Protein AF-A0A499W4H6-F1 (afdb_monomer_lite)

Structure (mmCIF, N/CA/C/O backbone):
data_AF-A0A499W4H6-F1
#
_entry.id   AF-A0A499W4H6-F1
#
loop_
_atom_site.group_PDB
_atom_site.id
_atom_site.type_symbol
_atom_site.label_atom_id
_atom_site.label_alt_id
_atom_site.label_comp_id
_atom_site.label_asym_id
_atom_site.label_entity_id
_atom_site.label_seq_id
_atom_site.pdbx_PDB_ins_code
_atom_site.Cartn_x
_atom_site.Cartn_y
_atom_site.Cartn_z
_atom_site.occupancy
_atom_site.B_iso_or_equiv
_atom_site.auth_seq_id
_atom_site.auth_comp_id
_atom_site.auth_asym_id
_atom_site.auth_atom_id
_atom_site.pdbx_PDB_model_num
ATOM 1 N N . MET A 1 1 ? -4.434 -1.605 10.359 1.00 69.88 1 MET A N 1
ATOM 2 C CA . MET A 1 1 ? -4.720 -2.838 11.131 1.00 69.88 1 MET A CA 1
ATOM 3 C C . MET A 1 1 ? -4.749 -2.629 12.650 1.00 69.88 1 MET A C 1
ATOM 5 O O . MET A 1 1 ? -5.802 -2.824 13.233 1.00 69.88 1 MET A O 1
ATOM 9 N N . ALA A 1 2 ? -3.664 -2.219 13.331 1.00 88.06 2 ALA A N 1
ATOM 10 C CA . ALA A 1 2 ? -3.658 -2.140 14.809 1.00 88.06 2 ALA A CA 1
ATOM 11 C C . ALA A 1 2 ? -4.776 -1.255 15.402 1.00 88.06 2 ALA A C 1
ATOM 13 O O . ALA A 1 2 ? -5.472 -1.669 16.323 1.00 88.06 2 ALA A O 1
ATOM 14 N N . ALA A 1 3 ? -4.999 -0.065 14.839 1.00 90.31 3 ALA A N 1
ATOM 15 C CA . ALA A 1 3 ? -6.082 0.814 15.279 1.00 90.31 3 ALA A CA 1
ATOM 16 C C . ALA A 1 3 ? -7.488 0.247 14.974 1.00 90.31 3 ALA A C 1
ATOM 18 O O . ALA A 1 3 ? -8.387 0.429 15.793 1.00 90.31 3 ALA A O 1
ATOM 19 N N . ALA A 1 4 ? -7.659 -0.501 13.876 1.00 93.00 4 ALA A N 1
ATOM 20 C CA . ALA A 1 4 ? -8.911 -1.198 13.561 1.00 93.00 4 ALA A CA 1
ATOM 21 C C . ALA A 1 4 ? -9.242 -2.268 14.611 1.00 93.00 4 ALA A C 1
ATOM 23 O O . ALA A 1 4 ? -10.345 -2.286 15.152 1.00 93.00 4 ALA A O 1
ATOM 24 N N . ARG A 1 5 ? -8.244 -3.066 15.025 1.00 90.94 5 ARG A N 1
ATOM 25 C CA . ARG A 1 5 ? -8.385 -4.058 16.113 1.00 90.94 5 ARG A CA 1
ATOM 26 C C . ARG A 1 5 ? -8.761 -3.432 17.463 1.00 90.94 5 ARG A C 1
ATOM 28 O O . ARG A 1 5 ? -9.288 -4.121 18.327 1.00 90.94 5 ARG A O 1
ATOM 35 N N . LEU A 1 6 ? -8.512 -2.133 17.644 1.00 93.75 6 LEU A N 1
ATOM 36 C CA . LEU A 1 6 ? -8.919 -1.349 18.817 1.00 93.75 6 LEU A CA 1
ATOM 37 C C . LEU A 1 6 ? -10.262 -0.613 18.616 1.00 93.75 6 LEU A C 1
ATOM 39 O O . LEU A 1 6 ? -10.565 0.327 19.354 1.00 93.75 6 LEU A O 1
ATOM 43 N N . GLY A 1 7 ? -11.056 -0.999 17.612 1.00 93.12 7 GLY A N 1
ATOM 44 C CA . GLY A 1 7 ? -12.391 -0.454 17.349 1.00 93.12 7 GLY A CA 1
ATOM 45 C C . GLY A 1 7 ? -12.395 0.955 16.749 1.00 93.12 7 GLY A C 1
ATOM 46 O O . GLY A 1 7 ? -13.348 1.709 16.948 1.00 93.12 7 GLY A O 1
ATOM 47 N N . ARG A 1 8 ? -11.319 1.369 16.067 1.00 94.94 8 ARG A N 1
ATOM 48 C CA . ARG A 1 8 ? -11.261 2.662 15.364 1.00 94.94 8 ARG A CA 1
ATOM 49 C C . ARG A 1 8 ? -11.514 2.475 13.874 1.00 94.94 8 ARG A C 1
ATOM 51 O O . ARG A 1 8 ? -10.964 1.565 13.272 1.00 94.94 8 ARG A O 1
ATOM 58 N N . SER A 1 9 ? -12.261 3.402 13.273 1.00 95.50 9 SER A N 1
ATOM 59 C CA . SER A 1 9 ? -12.345 3.518 11.814 1.00 95.50 9 SER A CA 1
ATOM 60 C C . SER A 1 9 ? -10.971 3.892 11.262 1.00 95.50 9 SER A C 1
ATOM 62 O O . SER A 1 9 ? -10.389 4.896 11.685 1.00 95.50 9 SER A O 1
ATOM 64 N N . THR A 1 10 ? -10.453 3.097 10.331 1.00 96.88 10 THR A N 1
ATOM 65 C CA . THR A 1 10 ? -9.147 3.331 9.705 1.00 96.88 10 THR A CA 1
ATOM 66 C C . THR A 1 10 ? -9.221 3.082 8.214 1.00 96.88 10 THR A C 1
ATOM 68 O O . THR A 1 10 ? -9.886 2.139 7.809 1.00 96.88 10 THR A O 1
ATOM 71 N N . ALA A 1 11 ? -8.480 3.874 7.447 1.00 96.62 11 ALA A N 1
ATOM 72 C CA . ALA A 1 11 ? -8.249 3.664 6.026 1.00 96.62 11 ALA A CA 1
ATOM 73 C C . ALA A 1 11 ? -6.744 3.740 5.739 1.00 96.62 11 ALA A C 1
ATOM 75 O O . ALA A 1 11 ? -5.998 4.332 6.532 1.00 96.62 11 ALA A O 1
ATOM 76 N N . VAL A 1 12 ? -6.300 3.166 4.622 1.00 96.38 12 VAL A N 1
ATOM 77 C CA . VAL A 1 12 ? -4.914 3.272 4.144 1.00 96.38 12 VAL A CA 1
ATOM 78 C C . VAL A 1 12 ? -4.889 3.813 2.720 1.00 96.38 12 VAL A C 1
ATOM 80 O O . VAL A 1 12 ? -5.672 3.388 1.882 1.00 96.38 12 VAL A O 1
ATOM 83 N N . ILE A 1 13 ? -3.989 4.761 2.462 1.00 96.56 13 ILE A N 1
ATOM 84 C CA . ILE A 1 13 ? -3.697 5.260 1.116 1.00 96.56 13 ILE A CA 1
ATOM 85 C C . ILE A 1 13 ? -2.409 4.577 0.684 1.00 96.56 13 ILE A C 1
ATOM 87 O O . ILE A 1 13 ? -1.367 4.786 1.307 1.00 96.56 13 ILE A O 1
ATOM 91 N N . THR A 1 14 ? -2.486 3.727 -0.331 1.00 96.69 14 THR A N 1
ATOM 92 C CA . THR A 1 14 ? -1.318 3.056 -0.902 1.00 96.69 14 THR A CA 1
ATOM 93 C C . THR A 1 14 ? -1.617 2.613 -2.325 1.00 96.69 14 THR A C 1
ATOM 95 O O . THR A 1 14 ? -2.756 2.665 -2.787 1.00 96.69 14 THR A O 1
ATOM 98 N N . ARG A 1 15 ? -0.585 2.150 -3.017 1.00 97.25 15 ARG A N 1
ATOM 99 C CA . ARG A 1 15 ? -0.723 1.495 -4.307 1.00 97.25 15 ARG A CA 1
ATOM 100 C C . ARG A 1 15 ? -0.166 0.085 -4.267 1.00 97.25 15 ARG A C 1
ATOM 102 O O . ARG A 1 15 ? 0.761 -0.205 -3.509 1.00 97.25 15 ARG A O 1
ATOM 109 N N . THR A 1 16 ? -0.759 -0.773 -5.077 1.00 97.81 16 THR A N 1
ATOM 110 C CA . THR A 1 16 ? -0.391 -2.181 -5.255 1.00 97.81 16 THR A CA 1
ATOM 111 C C . THR A 1 16 ? -0.073 -2.439 -6.721 1.00 97.81 16 THR A C 1
ATOM 113 O O . THR A 1 16 ? -0.355 -1.599 -7.576 1.00 97.81 16 THR A O 1
ATOM 116 N N . GLY A 1 17 ? 0.535 -3.580 -7.029 1.00 97.56 17 GLY A N 1
ATOM 117 C CA . GLY A 1 17 ? 0.563 -4.041 -8.409 1.00 97.56 17 GLY A CA 1
ATOM 118 C C . GLY A 1 17 ? -0.824 -4.501 -8.842 1.00 97.56 17 GLY A C 1
ATOM 119 O O . GLY A 1 17 ? -1.628 -4.954 -8.022 1.00 97.56 17 GLY A O 1
ATOM 120 N N . ASN A 1 18 ? -1.107 -4.393 -10.138 1.00 97.50 18 ASN A N 1
ATOM 121 C CA . ASN A 1 18 ? -2.280 -5.022 -10.738 1.00 97.50 18 ASN A CA 1
ATOM 122 C C . ASN A 1 18 ? -2.052 -6.537 -10.899 1.00 97.50 18 ASN A C 1
ATOM 124 O O . ASN A 1 18 ? -1.826 -7.050 -11.995 1.00 97.50 18 ASN A O 1
ATOM 128 N N . ASP A 1 19 ? -2.022 -7.245 -9.773 1.00 97.00 19 ASP A N 1
ATOM 129 C CA . ASP A 1 19 ? -1.677 -8.659 -9.686 1.00 97.00 19 ASP A CA 1
ATOM 130 C C . ASP A 1 19 ? -2.450 -9.363 -8.549 1.00 97.00 19 ASP A C 1
ATOM 132 O O . ASP A 1 19 ? -3.105 -8.706 -7.730 1.00 97.00 19 ASP A O 1
ATOM 136 N N . PRO A 1 20 ? -2.396 -10.709 -8.464 1.00 97.62 20 PRO A N 1
ATOM 137 C CA . PRO A 1 20 ? -3.092 -11.448 -7.411 1.00 97.62 20 PRO A CA 1
ATOM 138 C C . PRO A 1 20 ? -2.671 -11.071 -5.984 1.00 97.62 20 PRO A C 1
ATOM 140 O O . PRO A 1 20 ? -3.466 -11.230 -5.057 1.00 97.62 20 PRO A O 1
ATOM 143 N N . PHE A 1 21 ? -1.453 -10.555 -5.780 1.00 97.50 21 PHE A N 1
ATOM 144 C CA . PHE A 1 21 ? -1.035 -10.070 -4.463 1.00 97.50 21 PHE A CA 1
ATOM 145 C C . PHE A 1 21 ? -1.762 -8.776 -4.102 1.00 97.50 21 PHE A C 1
ATOM 147 O O . PHE A 1 21 ? -2.173 -8.617 -2.955 1.00 97.50 21 PHE A O 1
ATOM 154 N N . GLY A 1 22 ? -1.987 -7.886 -5.071 1.00 97.06 22 GLY A N 1
ATOM 155 C CA . GLY A 1 22 ? -2.850 -6.722 -4.909 1.00 97.06 22 GLY A CA 1
ATOM 156 C C . GLY A 1 22 ? -4.253 -7.128 -4.455 1.00 97.06 22 GLY A C 1
ATOM 157 O O . GLY A 1 22 ? -4.737 -6.625 -3.443 1.00 97.06 22 GLY A O 1
ATOM 158 N N . THR A 1 23 ? -4.872 -8.106 -5.127 1.00 97.38 23 THR A N 1
ATOM 159 C CA . THR A 1 23 ? -6.186 -8.647 -4.727 1.00 97.38 23 THR A CA 1
ATOM 160 C C . THR A 1 23 ? -6.173 -9.224 -3.311 1.00 97.38 23 THR A C 1
ATOM 162 O O . THR A 1 23 ? -7.079 -8.949 -2.525 1.00 97.38 23 THR A O 1
ATOM 165 N N . TYR A 1 24 ? -5.137 -9.985 -2.958 1.00 97.88 24 TYR A N 1
ATOM 166 C CA . TYR A 1 24 ? -4.974 -10.510 -1.604 1.00 97.88 24 TYR A CA 1
ATOM 167 C C . TYR A 1 24 ? -4.877 -9.390 -0.555 1.00 97.88 24 TYR A C 1
ATOM 169 O O . TYR A 1 24 ? -5.474 -9.493 0.515 1.00 97.88 24 TYR A O 1
ATOM 177 N N . LEU A 1 25 ? -4.162 -8.300 -0.854 1.00 97.50 25 LEU A N 1
ATOM 178 C CA . LEU A 1 25 ? -4.038 -7.164 0.062 1.00 97.50 25 LEU A CA 1
ATOM 179 C C . LEU A 1 25 ? -5.386 -6.488 0.332 1.00 97.50 25 LEU A C 1
ATOM 181 O O . LEU A 1 25 ? -5.646 -6.147 1.484 1.00 97.50 25 LEU A O 1
ATOM 185 N N . HIS A 1 26 ? -6.242 -6.339 -0.681 1.00 97.56 26 HIS A N 1
ATOM 186 C CA . HIS A 1 26 ? -7.609 -5.839 -0.498 1.00 97.56 26 HIS A CA 1
ATOM 187 C C . HIS A 1 26 ? -8.401 -6.728 0.472 1.00 97.56 26 HIS A C 1
ATOM 189 O O . HIS A 1 26 ? -8.859 -6.256 1.511 1.00 97.56 26 HIS A O 1
ATOM 195 N N . GLN A 1 27 ? -8.442 -8.039 0.211 1.00 97.75 27 GLN A N 1
ATOM 196 C CA . GLN A 1 27 ? -9.143 -9.008 1.066 1.00 97.75 27 GLN A CA 1
ATOM 197 C C . GLN A 1 27 ? -8.631 -8.989 2.512 1.00 97.75 27 GLN A C 1
ATOM 199 O O . GLN A 1 27 ? -9.414 -8.973 3.460 1.00 97.75 27 GLN A O 1
ATOM 204 N N . ALA A 1 28 ? -7.309 -8.948 2.695 1.00 97.31 28 ALA A N 1
ATOM 205 C CA . ALA A 1 28 ? -6.708 -8.892 4.021 1.00 97.31 28 ALA A CA 1
ATOM 206 C C . ALA A 1 28 ? -7.078 -7.594 4.759 1.00 97.31 28 ALA A C 1
ATOM 208 O O . ALA A 1 28 ? -7.357 -7.615 5.957 1.00 97.31 28 ALA A O 1
ATOM 209 N N . LEU A 1 29 ? -7.082 -6.446 4.074 1.00 97.31 29 LEU A N 1
ATOM 210 C CA . LEU A 1 29 ? -7.467 -5.170 4.681 1.00 97.31 29 LEU A CA 1
ATOM 211 C C . LEU A 1 29 ? -8.926 -5.181 5.139 1.00 97.31 29 LEU A C 1
ATOM 213 O O . LEU A 1 29 ? -9.186 -4.791 6.283 1.00 97.31 29 LEU A O 1
ATOM 217 N N . GLU A 1 30 ? -9.831 -5.689 4.304 1.00 96.19 30 GLU A N 1
ATOM 218 C CA . GLU A 1 30 ? -11.242 -5.876 4.647 1.00 96.19 30 GLU A CA 1
ATOM 219 C C . GLU A 1 30 ? -11.407 -6.787 5.874 1.00 96.19 30 GLU A C 1
ATOM 221 O O . GLU A 1 30 ? -12.096 -6.415 6.827 1.00 96.19 30 GLU A O 1
ATOM 226 N N . GLU A 1 31 ? -10.710 -7.930 5.916 1.00 96.25 31 GLU A N 1
ATOM 227 C CA . GLU A 1 31 ? -10.730 -8.860 7.056 1.00 96.25 31 GLU A CA 1
ATOM 228 C C . GLU A 1 31 ? -10.263 -8.185 8.358 1.00 96.25 31 GLU A C 1
ATOM 230 O O . GLU A 1 31 ? -10.828 -8.397 9.434 1.00 96.25 31 GLU A O 1
ATOM 235 N N . PHE A 1 32 ? -9.263 -7.304 8.272 1.00 95.56 32 PHE A N 1
ATOM 236 C CA . PHE A 1 32 ? -8.788 -6.520 9.413 1.00 95.56 32 PHE A CA 1
ATOM 237 C C . PHE A 1 32 ? -9.648 -5.288 9.736 1.00 95.56 32 PHE A C 1
ATOM 239 O O . PHE A 1 32 ? -9.288 -4.538 10.653 1.00 95.56 32 PHE A O 1
ATOM 246 N N . GLY A 1 33 ? -10.754 -5.058 9.022 1.00 96.12 33 GLY A N 1
ATOM 247 C CA . GLY A 1 33 ? -11.641 -3.908 9.211 1.00 96.12 33 GLY A CA 1
ATOM 248 C C . GLY A 1 33 ? -10.992 -2.573 8.836 1.00 96.12 33 GLY A C 1
ATOM 249 O O . GLY A 1 33 ? -11.253 -1.549 9.475 1.00 96.12 33 GLY A O 1
ATOM 250 N N . VAL A 1 34 ? -10.083 -2.582 7.859 1.00 97.69 34 VAL A N 1
ATOM 251 C CA . VAL A 1 34 ? -9.448 -1.385 7.302 1.00 97.69 34 VAL A CA 1
ATOM 252 C C . VAL A 1 34 ? -10.124 -1.053 5.977 1.00 97.69 34 VAL A C 1
ATOM 254 O O . VAL A 1 34 ? -10.164 -1.889 5.088 1.00 97.69 34 VAL A O 1
ATOM 257 N N . ASP A 1 35 ? -10.611 0.179 5.846 1.00 96.50 35 ASP A N 1
ATOM 258 C CA . ASP A 1 35 ? -11.160 0.700 4.595 1.00 96.50 35 ASP A CA 1
ATOM 259 C C . ASP A 1 35 ? -10.041 0.809 3.546 1.00 96.50 35 ASP A C 1
ATOM 261 O O . ASP A 1 35 ? -9.035 1.510 3.735 1.00 96.50 35 ASP A O 1
ATOM 265 N N . ASP A 1 36 ? -10.208 0.066 2.462 1.00 97.00 36 ASP A N 1
ATOM 266 C CA . ASP A 1 36 ? -9.260 -0.118 1.375 1.00 97.00 36 ASP A CA 1
ATOM 267 C C . ASP A 1 36 ? -9.620 0.710 0.131 1.00 97.00 36 ASP A 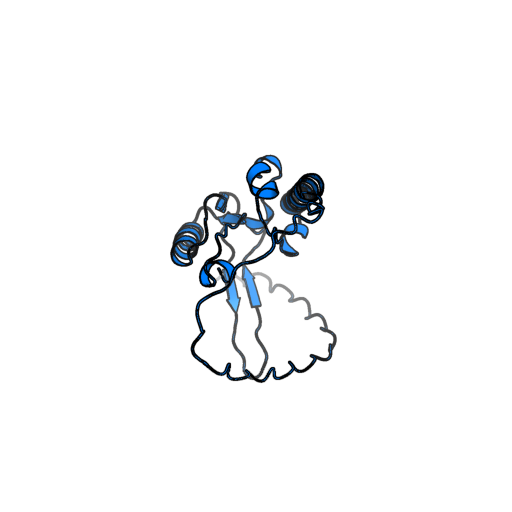C 1
ATOM 269 O O . ASP A 1 36 ? -8.929 0.627 -0.880 1.00 97.00 36 ASP A O 1
ATOM 273 N N . ARG A 1 37 ? -10.632 1.589 0.194 1.00 96.06 37 ARG A N 1
ATOM 274 C CA . ARG A 1 37 ? -11.091 2.395 -0.958 1.00 96.06 37 ARG A CA 1
ATOM 275 C C . ARG A 1 37 ? -10.022 3.297 -1.592 1.00 96.06 37 ARG A C 1
ATOM 277 O O . ARG A 1 37 ? -10.227 3.824 -2.681 1.00 96.06 37 ARG A O 1
ATOM 284 N N . PHE A 1 38 ? -8.926 3.556 -0.876 1.00 96.69 38 PHE A N 1
ATOM 285 C CA . PHE A 1 38 ? -7.783 4.350 -1.344 1.00 96.69 38 PHE A CA 1
ATOM 286 C C . PHE A 1 38 ? -6.557 3.491 -1.687 1.00 96.69 38 PHE A C 1
ATOM 288 O O . PHE A 1 38 ? -5.454 4.018 -1.853 1.00 96.69 38 PHE A O 1
ATOM 295 N N . VAL A 1 39 ? -6.738 2.175 -1.764 1.00 97.50 39 VAL A N 1
ATOM 296 C CA . VAL A 1 39 ? -5.761 1.224 -2.281 1.00 97.50 39 VAL A CA 1
ATOM 297 C C . VAL A 1 39 ? -6.035 1.081 -3.767 1.00 97.50 39 VAL A C 1
ATOM 299 O O . VAL A 1 39 ? -7.109 0.641 -4.162 1.00 97.50 39 VAL A O 1
ATOM 302 N N . THR A 1 40 ? -5.097 1.518 -4.602 1.00 97.19 40 THR A N 1
ATOM 303 C CA . THR A 1 40 ? -5.291 1.503 -6.059 1.00 97.19 40 THR A CA 1
ATOM 304 C C . THR A 1 40 ? -4.169 0.745 -6.761 1.00 97.19 40 THR A C 1
ATOM 306 O O . THR A 1 40 ? -3.007 0.861 -6.364 1.00 97.19 40 THR A O 1
ATOM 309 N N . PRO A 1 41 ? -4.471 -0.036 -7.808 1.00 97.44 41 PRO A N 1
ATOM 310 C CA . PRO A 1 41 ? -3.439 -0.755 -8.538 1.00 97.44 41 PRO A CA 1
ATOM 311 C C . PRO A 1 41 ? -2.643 0.176 -9.467 1.00 97.44 41 PRO A C 1
ATOM 313 O O . PRO A 1 41 ? -3.126 1.225 -9.907 1.00 97.44 41 PRO A O 1
ATOM 316 N N . VAL A 1 42 ? -1.420 -0.232 -9.801 1.00 96.81 42 VAL A N 1
ATOM 317 C CA . VAL A 1 42 ? -0.648 0.267 -10.946 1.00 96.81 42 VAL A CA 1
ATOM 318 C C . VAL A 1 42 ? -0.220 -0.895 -11.832 1.00 96.81 42 VAL A C 1
ATOM 320 O O . VAL A 1 42 ? 0.202 -1.939 -11.343 1.00 96.81 42 VAL A O 1
ATOM 323 N N . ASP A 1 43 ? -0.278 -0.694 -13.146 1.00 95.88 43 ASP A N 1
ATOM 324 C CA . ASP A 1 43 ? 0.124 -1.724 -14.114 1.00 95.88 43 ASP A CA 1
ATOM 325 C C . ASP A 1 43 ? 1.648 -1.807 -14.290 1.00 95.88 43 ASP A C 1
ATOM 327 O O . ASP A 1 43 ? 2.183 -2.829 -14.707 1.00 95.88 43 ASP A O 1
ATOM 331 N N . ALA A 1 44 ? 2.362 -0.718 -13.987 1.00 94.75 44 ALA A N 1
ATOM 332 C CA . ALA A 1 44 ? 3.788 -0.592 -14.284 1.00 94.75 44 ALA A CA 1
ATOM 333 C C . ALA A 1 44 ? 4.697 -1.404 -13.347 1.00 94.75 44 ALA A C 1
ATOM 335 O O . ALA A 1 44 ? 5.820 -1.732 -13.732 1.00 94.75 44 ALA A O 1
ATOM 336 N N . TYR A 1 45 ? 4.243 -1.700 -12.123 1.00 96.44 45 TYR A N 1
ATOM 337 C CA . TYR A 1 45 ? 5.072 -2.308 -11.082 1.00 96.44 45 TYR A CA 1
ATOM 338 C C . TYR A 1 45 ? 4.308 -3.401 -10.333 1.00 96.44 45 TYR A C 1
ATOM 340 O O . TYR A 1 45 ? 3.166 -3.164 -9.941 1.00 96.44 45 TYR A O 1
ATOM 348 N N . PRO A 1 46 ? 4.924 -4.572 -10.091 1.00 96.25 46 PRO A N 1
ATOM 349 C CA . PRO A 1 46 ? 4.301 -5.626 -9.304 1.00 96.25 46 PRO A CA 1
ATOM 350 C C . PRO A 1 46 ? 4.235 -5.250 -7.818 1.00 96.25 46 PRO A C 1
ATOM 352 O O . PRO A 1 46 ? 5.029 -4.447 -7.315 1.00 96.25 46 PRO A O 1
ATOM 355 N N . THR A 1 47 ? 3.318 -5.881 -7.092 1.00 97.44 47 THR A N 1
ATOM 356 C CA . THR A 1 47 ? 3.237 -5.799 -5.634 1.00 97.44 47 THR A CA 1
ATOM 357 C C . THR A 1 47 ? 4.547 -6.312 -5.014 1.00 97.44 47 THR A C 1
ATOM 359 O O . THR A 1 47 ? 4.963 -7.435 -5.314 1.00 97.44 47 THR A O 1
ATOM 362 N N . PRO A 1 48 ? 5.218 -5.537 -4.140 1.00 95.19 48 PRO A N 1
ATOM 363 C CA . PRO A 1 48 ? 6.495 -5.941 -3.573 1.00 95.19 48 PRO A CA 1
ATOM 364 C C . PRO A 1 48 ? 6.351 -7.134 -2.640 1.00 95.19 48 PRO A C 1
ATOM 366 O O . PRO A 1 48 ? 5.431 -7.188 -1.823 1.00 95.19 48 PRO A O 1
ATOM 369 N N . VAL A 1 49 ? 7.336 -8.027 -2.678 1.00 95.38 49 VAL A N 1
ATOM 370 C CA . VAL A 1 49 ? 7.464 -9.115 -1.705 1.00 95.38 49 VAL A CA 1
ATOM 371 C C . VAL A 1 49 ? 8.754 -8.955 -0.914 1.00 95.38 49 VAL A C 1
ATOM 373 O O . VAL A 1 49 ? 9.782 -8.520 -1.434 1.00 95.38 49 VAL A O 1
ATOM 376 N N . THR A 1 50 ? 8.686 -9.261 0.378 1.00 94.25 50 THR A N 1
ATOM 377 C CA . THR A 1 50 ? 9.854 -9.251 1.262 1.00 94.25 50 THR A CA 1
ATOM 378 C C . THR A 1 50 ? 10.010 -10.631 1.863 1.00 94.25 50 THR A C 1
ATOM 380 O O . THR A 1 50 ? 9.106 -11.104 2.551 1.00 94.25 50 THR A O 1
ATOM 383 N N . PHE A 1 51 ? 11.149 -11.266 1.612 1.00 93.94 51 PHE A N 1
ATOM 384 C CA . PHE A 1 51 ? 11.506 -12.513 2.275 1.00 93.94 51 PHE A CA 1
ATOM 385 C C . PHE A 1 51 ? 12.318 -12.186 3.520 1.00 93.94 51 PHE A C 1
ATOM 387 O O . PHE A 1 51 ? 13.257 -11.396 3.463 1.00 93.94 51 PHE A O 1
ATOM 394 N N . CYS A 1 52 ? 11.918 -12.768 4.641 1.00 91.94 52 CYS A N 1
ATOM 395 C CA . CYS A 1 52 ? 12.615 -12.658 5.911 1.00 91.94 52 CYS A CA 1
ATOM 396 C C . CYS A 1 52 ? 13.134 -14.046 6.265 1.00 91.94 52 CYS A C 1
ATOM 398 O O . CYS A 1 52 ? 12.334 -14.968 6.436 1.00 91.94 52 CYS A O 1
ATOM 400 N N . GLU A 1 53 ? 14.451 -14.199 6.339 1.00 89.62 53 GLU A N 1
ATOM 401 C CA . GLU A 1 53 ? 15.052 -15.409 6.896 1.00 89.62 53 GLU A CA 1
ATOM 402 C C . GLU A 1 53 ? 15.171 -15.257 8.416 1.00 89.62 53 GLU A C 1
ATOM 404 O O . GLU A 1 53 ? 15.287 -14.150 8.939 1.00 89.62 53 GLU A O 1
ATOM 409 N N . ILE A 1 54 ? 15.098 -16.372 9.141 1.00 85.50 54 ILE A N 1
ATOM 410 C CA . ILE A 1 54 ? 15.155 -16.391 10.604 1.00 85.50 54 ILE A CA 1
ATOM 411 C C . ILE A 1 54 ? 16.382 -17.205 11.014 1.00 85.50 54 ILE A C 1
ATOM 413 O O . ILE A 1 54 ? 16.332 -18.436 11.006 1.00 85.50 54 ILE A O 1
ATOM 417 N N . PHE A 1 55 ? 17.467 -16.522 11.391 1.00 80.00 55 PHE A N 1
ATOM 418 C CA . PHE A 1 55 ? 18.666 -17.134 11.965 1.00 80.00 55 PHE A CA 1
ATOM 419 C C . PHE A 1 55 ? 18.767 -16.800 13.463 1.00 80.00 55 PHE A C 1
ATOM 421 O O . PHE A 1 55 ? 19.005 -15.650 13.842 1.00 80.00 55 PHE A O 1
ATOM 428 N N . PRO A 1 56 ? 18.608 -17.790 14.360 1.00 80.56 56 PRO A N 1
ATOM 429 C CA . PRO A 1 56 ? 18.806 -17.568 15.787 1.00 80.56 56 PRO A CA 1
ATOM 430 C C . PRO A 1 56 ? 20.261 -17.164 16.108 1.00 80.56 56 PRO A C 1
ATOM 432 O O . PRO A 1 56 ? 21.181 -17.707 15.494 1.00 80.56 56 PRO A O 1
ATOM 435 N N . PRO A 1 57 ? 20.508 -16.306 17.118 1.00 76.06 57 PRO A N 1
ATOM 436 C CA . PRO A 1 57 ? 19.518 -15.704 18.013 1.00 76.06 57 PRO A CA 1
ATOM 437 C C . PRO A 1 57 ? 18.904 -14.382 17.519 1.00 76.06 57 PRO A C 1
ATOM 439 O O . PRO A 1 57 ? 17.788 -14.099 17.934 1.00 76.06 57 PRO A O 1
ATOM 442 N N . ASP A 1 58 ? 19.567 -13.612 16.645 1.00 80.69 58 ASP A N 1
ATOM 443 C CA . ASP A 1 58 ? 19.162 -12.227 16.325 1.00 80.69 58 ASP A CA 1
ATOM 444 C C . ASP A 1 58 ? 19.481 -11.773 14.879 1.00 80.69 58 ASP A C 1
ATOM 446 O O . ASP A 1 58 ? 19.536 -10.570 14.613 1.00 80.69 58 ASP A O 1
ATOM 450 N N . ASP A 1 59 ? 19.712 -12.694 13.935 1.00 80.69 59 ASP A N 1
ATOM 451 C CA . ASP A 1 59 ? 19.967 -12.331 12.533 1.00 80.69 59 ASP A CA 1
ATOM 452 C C . ASP A 1 59 ? 18.738 -12.617 11.657 1.00 80.69 59 ASP A C 1
ATOM 454 O O . ASP A 1 59 ? 18.262 -13.748 11.538 1.00 80.69 59 ASP A O 1
ATOM 458 N N . PHE A 1 60 ? 18.190 -11.554 11.069 1.00 87.44 60 PHE A N 1
ATOM 459 C CA . PHE A 1 60 ? 16.951 -11.586 10.292 1.00 87.44 60 PHE A CA 1
ATOM 460 C C . PHE A 1 60 ? 17.150 -10.865 8.955 1.00 87.44 60 PHE A C 1
ATOM 462 O O . PHE A 1 60 ? 16.663 -9.738 8.784 1.00 87.44 60 PHE A O 1
ATOM 469 N N . PRO A 1 61 ? 17.910 -11.444 8.008 1.00 88.62 61 PRO A N 1
ATOM 470 C CA . PRO A 1 61 ? 18.142 -10.781 6.742 1.00 88.62 61 PRO A CA 1
ATOM 471 C C . PRO A 1 61 ? 16.822 -10.642 5.973 1.00 88.62 61 PRO A C 1
ATOM 473 O O . PRO A 1 61 ? 16.037 -11.585 5.833 1.00 88.62 61 PRO A O 1
ATOM 476 N N . LEU A 1 62 ? 16.579 -9.418 5.495 1.00 91.44 62 LEU A N 1
ATOM 477 C CA . LEU A 1 62 ? 15.399 -9.038 4.726 1.00 91.44 62 LEU A CA 1
ATOM 478 C C . LEU A 1 62 ? 15.776 -8.834 3.260 1.00 91.44 62 LEU A C 1
ATOM 480 O O . LEU A 1 62 ? 16.578 -7.959 2.927 1.00 91.44 62 LEU A O 1
ATOM 484 N N . TYR A 1 63 ? 15.138 -9.594 2.378 1.00 91.75 63 TYR A N 1
ATOM 485 C CA . TYR A 1 63 ? 15.312 -9.502 0.934 1.00 91.75 63 TYR A CA 1
ATOM 486 C C . TYR A 1 63 ? 14.096 -8.829 0.306 1.00 91.75 63 TYR A C 1
ATOM 488 O O . TYR A 1 63 ? 13.003 -9.395 0.283 1.00 91.75 63 TYR A O 1
ATOM 496 N N . PHE A 1 64 ? 14.291 -7.620 -0.220 1.00 92.62 64 PHE A N 1
ATOM 497 C CA . PHE A 1 64 ? 13.227 -6.810 -0.811 1.00 92.62 64 PHE A CA 1
ATOM 498 C C . PHE A 1 64 ? 13.177 -6.964 -2.333 1.00 92.62 64 PHE A C 1
ATOM 500 O O . PHE A 1 64 ? 14.070 -6.499 -3.042 1.00 92.62 64 PHE A O 1
ATOM 507 N N . TYR A 1 65 ? 12.083 -7.520 -2.846 1.00 93.62 65 TYR A N 1
ATOM 508 C CA . TYR A 1 65 ? 11.781 -7.569 -4.275 1.00 93.62 65 TYR A CA 1
ATOM 509 C C . TYR A 1 65 ? 10.848 -6.415 -4.615 1.00 93.62 65 TYR A C 1
ATOM 511 O O . TYR A 1 65 ? 9.627 -6.525 -4.535 1.00 93.62 65 TYR A O 1
ATOM 519 N N . ARG A 1 66 ? 11.456 -5.271 -4.927 1.00 92.50 66 ARG A N 1
ATOM 520 C CA . ARG A 1 66 ? 10.746 -4.008 -5.182 1.00 92.50 66 ARG A CA 1
ATOM 521 C C . ARG A 1 66 ? 11.352 -3.175 -6.312 1.00 92.50 66 ARG A C 1
ATOM 523 O O . ARG A 1 66 ? 11.106 -1.976 -6.386 1.00 92.50 66 ARG A O 1
ATOM 530 N N . GLN A 1 67 ? 12.219 -3.786 -7.116 1.00 90.12 67 GLN A N 1
ATOM 531 C CA . GLN A 1 67 ? 12.867 -3.135 -8.252 1.00 90.12 67 GLN A CA 1
ATOM 532 C C . GLN A 1 67 ? 11.984 -3.234 -9.508 1.00 90.12 67 GLN A C 1
ATOM 534 O O . GLN A 1 67 ? 11.267 -4.222 -9.658 1.00 90.12 67 GLN A O 1
ATOM 539 N N . PRO A 1 68 ? 12.044 -2.249 -10.424 1.00 91.75 68 PRO A N 1
ATOM 540 C CA . PRO A 1 68 ? 12.841 -1.018 -10.338 1.00 91.75 68 PRO A CA 1
ATOM 541 C C . PRO A 1 68 ? 12.277 -0.012 -9.326 1.00 91.75 68 PRO A C 1
ATOM 543 O O . PRO A 1 68 ? 13.021 0.827 -8.829 1.00 91.75 68 PRO A O 1
ATOM 546 N N . LYS A 1 69 ? 10.989 -0.131 -8.994 1.00 92.88 69 LYS A N 1
ATOM 547 C CA . LYS A 1 69 ? 10.287 0.737 -8.059 1.00 92.88 69 LYS A CA 1
ATOM 548 C C . LYS A 1 69 ? 9.100 0.009 -7.442 1.00 92.88 69 LYS A C 1
ATOM 550 O O . LYS A 1 69 ? 8.512 -0.870 -8.066 1.00 92.88 69 LYS A O 1
ATOM 555 N N . ALA A 1 70 ? 8.747 0.392 -6.220 1.00 95.44 70 ALA A N 1
ATOM 556 C CA . ALA A 1 70 ? 7.571 -0.135 -5.547 1.00 95.44 70 ALA A CA 1
ATOM 557 C C . ALA A 1 70 ? 6.310 0.668 -5.929 1.00 95.44 70 ALA A C 1
ATOM 559 O O . ALA A 1 70 ? 6.392 1.893 -6.037 1.00 95.44 70 ALA A O 1
ATOM 560 N N . PRO A 1 71 ? 5.145 0.021 -6.091 1.00 96.81 71 PRO A N 1
ATOM 561 C CA . PRO A 1 71 ? 3.908 0.679 -6.491 1.00 96.81 71 PRO A CA 1
ATOM 562 C C . PRO A 1 71 ? 3.451 1.749 -5.491 1.00 96.81 71 PRO A C 1
ATOM 564 O O . PRO A 1 71 ? 2.957 2.785 -5.920 1.00 96.81 71 PRO A O 1
ATOM 567 N N . ASP A 1 72 ? 3.695 1.589 -4.183 1.00 95.06 72 ASP A N 1
ATOM 568 C CA . ASP A 1 72 ? 3.393 2.599 -3.151 1.00 95.06 72 ASP A CA 1
ATOM 569 C C . ASP A 1 72 ? 4.159 3.925 -3.340 1.00 95.06 72 ASP A C 1
ATOM 571 O O . ASP A 1 72 ? 3.755 4.970 -2.823 1.00 95.06 72 ASP A O 1
ATOM 575 N N . LEU A 1 73 ? 5.238 3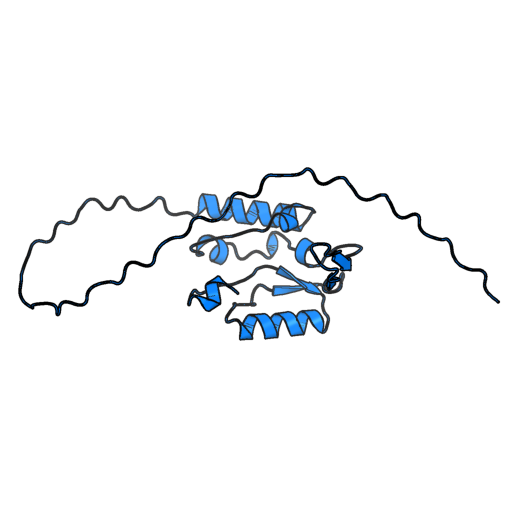.916 -4.130 1.00 96.81 73 LEU A N 1
ATOM 576 C CA . LEU A 1 73 ? 5.970 5.123 -4.513 1.00 96.81 73 LEU A CA 1
ATOM 577 C C . LEU A 1 73 ? 5.378 5.842 -5.736 1.00 96.81 73 LEU A C 1
ATOM 579 O O . LEU A 1 73 ? 5.814 6.948 -6.050 1.00 96.81 73 LEU A O 1
ATOM 583 N N . GLU A 1 74 ? 4.368 5.272 -6.394 1.00 97.38 74 GLU A N 1
ATOM 584 C CA . GLU A 1 74 ? 3.651 5.881 -7.525 1.00 97.38 74 GLU A CA 1
ATOM 585 C C . GLU A 1 74 ? 2.397 6.659 -7.110 1.00 97.38 74 GLU A C 1
ATOM 587 O O . GLU A 1 74 ? 1.567 7.008 -7.952 1.00 97.38 74 GLU A O 1
ATOM 592 N N . ILE A 1 75 ? 2.241 6.957 -5.818 1.00 97.31 75 ILE A N 1
ATOM 593 C CA . ILE A 1 75 ? 1.141 7.799 -5.345 1.00 97.31 75 ILE A CA 1
ATOM 594 C C . ILE A 1 75 ? 1.337 9.219 -5.876 1.00 97.31 75 ILE A C 1
ATOM 596 O O . ILE A 1 75 ? 2.392 9.829 -5.695 1.00 97.31 75 ILE A O 1
ATOM 600 N N . ARG A 1 76 ? 0.310 9.750 -6.533 1.00 97.06 76 ARG A N 1
ATOM 601 C CA . ARG A 1 76 ? 0.306 11.085 -7.133 1.00 97.06 76 ARG A CA 1
ATOM 602 C C . ARG A 1 76 ? -0.503 12.051 -6.281 1.00 97.06 76 ARG A C 1
ATOM 604 O O . ARG A 1 76 ? -1.301 11.656 -5.437 1.00 97.06 76 ARG A O 1
ATOM 611 N N . THR A 1 77 ? -0.273 13.346 -6.459 1.00 97.12 77 THR A N 1
ATOM 612 C CA . THR A 1 77 ? -0.944 14.356 -5.624 1.00 97.12 77 THR A CA 1
ATOM 613 C C . THR A 1 77 ? -2.414 14.506 -6.016 1.00 97.12 77 THR A C 1
ATOM 615 O O . THR A 1 77 ? -3.264 14.781 -5.172 1.00 97.12 77 THR A O 1
ATOM 618 N N . GLU A 1 78 ? -2.714 14.309 -7.295 1.00 95.81 78 GLU A N 1
ATOM 619 C CA . GLU A 1 78 ? -4.005 14.580 -7.926 1.00 95.81 78 GLU A CA 1
ATOM 620 C C . GLU A 1 78 ? -5.078 13.555 -7.541 1.00 95.81 78 GLU A C 1
ATOM 622 O O . GLU A 1 78 ? -6.266 13.848 -7.620 1.00 95.81 78 GLU A O 1
ATOM 627 N N . GLU A 1 79 ? -4.670 12.369 -7.096 1.00 93.69 79 GLU A N 1
ATOM 628 C CA . GLU A 1 79 ? -5.576 11.305 -6.649 1.00 93.69 79 GLU A CA 1
ATOM 629 C C . GLU A 1 79 ? -5.891 11.353 -5.151 1.00 93.69 79 GLU A C 1
ATOM 631 O O . GLU A 1 79 ? -6.697 10.567 -4.653 1.00 93.69 79 GLU A O 1
ATOM 636 N N . LEU A 1 80 ? -5.261 12.265 -4.407 1.00 96.12 80 LEU A N 1
ATOM 637 C CA . LEU A 1 80 ? -5.497 12.381 -2.977 1.00 96.12 80 LEU A CA 1
ATOM 638 C C . LEU A 1 80 ? -6.867 12.999 -2.695 1.00 96.12 80 LEU A C 1
ATOM 640 O O . LEU A 1 80 ? -7.152 14.146 -3.046 1.00 96.12 80 LEU A O 1
ATOM 644 N N . ASP A 1 81 ? -7.683 12.281 -1.927 1.00 95.38 81 ASP A N 1
ATOM 645 C CA . ASP A 1 81 ? -8.899 12.832 -1.336 1.00 95.38 81 ASP A CA 1
ATOM 646 C C . ASP A 1 81 ? -8.542 13.781 -0.180 1.00 95.38 81 ASP A C 1
ATOM 648 O O . ASP A 1 81 ? -8.465 13.422 1.002 1.00 95.38 81 ASP A O 1
ATOM 652 N N . PHE A 1 82 ? -8.323 15.049 -0.525 1.00 94.75 82 PHE A N 1
ATOM 653 C CA . PHE A 1 82 ? -8.003 16.084 0.451 1.00 94.75 82 PHE A CA 1
ATOM 654 C C . PHE A 1 82 ? -9.124 16.348 1.462 1.00 94.75 82 PHE A C 1
ATOM 656 O O . PHE A 1 82 ? -8.849 16.904 2.531 1.00 94.75 82 PHE A O 1
ATOM 663 N N . PHE A 1 83 ? -10.376 15.990 1.162 1.00 92.88 83 PHE A N 1
ATOM 664 C CA . PHE A 1 83 ? -11.464 16.109 2.126 1.00 92.88 83 PHE A CA 1
ATOM 665 C C . PHE A 1 83 ? -11.319 15.049 3.221 1.00 92.88 83 PHE A C 1
ATOM 667 O O . PHE A 1 83 ? -11.287 15.407 4.402 1.00 92.88 83 PHE A O 1
ATOM 674 N N . ALA A 1 84 ? -11.109 13.784 2.847 1.00 92.31 84 ALA A N 1
ATOM 675 C CA . ALA A 1 84 ? -10.845 12.702 3.796 1.00 92.31 84 ALA A CA 1
ATOM 676 C C . ALA A 1 84 ? -9.590 12.966 4.648 1.00 92.31 84 ALA A C 1
ATOM 678 O O . ALA A 1 84 ? -9.624 12.817 5.873 1.00 92.31 84 ALA A O 1
ATOM 679 N N . LEU A 1 85 ? -8.507 13.459 4.032 1.00 93.62 85 LEU A N 1
ATOM 680 C CA . LEU A 1 85 ? -7.271 13.824 4.737 1.00 93.62 85 LEU A CA 1
ATOM 681 C C . LEU A 1 85 ? -7.495 14.894 5.819 1.00 93.62 85 LEU A C 1
ATOM 683 O O . LEU A 1 85 ? -6.915 14.824 6.908 1.00 93.62 85 LEU A O 1
ATOM 687 N N . ARG A 1 86 ? -8.350 15.889 5.554 1.00 92.81 86 ARG A N 1
ATOM 688 C CA . ARG A 1 86 ? -8.721 16.918 6.542 1.00 92.81 86 ARG A CA 1
ATOM 689 C C . ARG A 1 86 ? -9.682 16.386 7.606 1.00 92.81 86 ARG A C 1
ATOM 691 O O . ARG A 1 86 ? -9.556 16.772 8.764 1.00 92.81 86 ARG A O 1
ATOM 698 N N . ALA A 1 87 ? -10.589 15.485 7.240 1.00 91.06 87 ALA A N 1
ATOM 699 C CA . ALA A 1 87 ? -11.588 14.916 8.143 1.00 91.06 87 ALA A CA 1
ATOM 700 C C . ALA A 1 87 ? -11.023 13.872 9.122 1.00 91.06 87 ALA A C 1
ATOM 702 O O . ALA A 1 87 ? -11.591 13.673 10.197 1.00 91.06 87 ALA A O 1
ATOM 703 N N . ALA A 1 88 ? -9.903 13.217 8.787 1.00 92.38 88 ALA A N 1
ATOM 704 C CA . ALA A 1 88 ? -9.262 12.241 9.670 1.00 92.38 88 ALA A CA 1
ATOM 705 C C . ALA A 1 88 ? -9.023 12.837 11.072 1.00 92.38 88 ALA A C 1
ATOM 707 O O . ALA A 1 88 ? -8.841 14.038 11.224 1.00 92.38 88 ALA A O 1
ATOM 708 N N . ARG A 1 89 ? -9.003 12.046 12.146 1.00 91.94 89 ARG A N 1
ATOM 709 C CA . ARG A 1 89 ? -8.606 12.570 13.476 1.00 91.94 89 ARG A CA 1
ATOM 710 C C . ARG A 1 89 ? -7.097 12.518 13.670 1.00 91.94 89 ARG A C 1
ATOM 712 O O . ARG A 1 89 ? -6.510 13.430 14.242 1.00 91.94 89 ARG A O 1
ATOM 719 N N . ILE A 1 90 ? -6.494 11.459 13.149 1.00 92.88 90 ILE A N 1
ATOM 720 C CA . ILE A 1 90 ? -5.060 11.210 13.131 1.00 92.88 90 ILE A CA 1
ATOM 721 C C . ILE A 1 90 ? -4.703 10.911 11.680 1.00 92.88 90 ILE A C 1
ATOM 723 O O . ILE A 1 90 ? -5.380 10.113 11.037 1.00 92.88 90 ILE A O 1
ATOM 727 N N . PHE A 1 91 ? -3.660 11.566 11.182 1.00 94.50 91 PHE A N 1
ATOM 728 C CA . PHE A 1 91 ? -3.063 11.274 9.887 1.00 94.50 91 PHE A CA 1
ATOM 729 C C . PHE A 1 91 ? -1.620 10.842 10.136 1.00 94.50 91 PHE A C 1
ATOM 731 O O . PHE A 1 91 ? -0.872 11.561 10.798 1.00 94.50 91 PHE A O 1
ATOM 738 N N . TRP A 1 92 ? -1.270 9.648 9.671 1.00 93.94 92 TRP A N 1
ATOM 739 C CA . TRP A 1 92 ? 0.039 9.034 9.864 1.00 93.94 92 TRP A CA 1
ATOM 740 C C . TRP A 1 92 ? 0.654 8.741 8.502 1.00 93.94 92 TRP A C 1
ATOM 742 O O . TRP A 1 92 ? -0.036 8.245 7.615 1.00 93.94 92 TRP A O 1
ATOM 752 N N . ILE A 1 93 ? 1.947 9.016 8.365 1.00 94.69 93 ILE A N 1
ATOM 753 C CA . ILE A 1 93 ? 2.721 8.730 7.158 1.00 94.69 93 ILE A CA 1
ATOM 754 C C . ILE A 1 93 ? 3.922 7.858 7.514 1.00 94.69 93 ILE A C 1
ATOM 756 O O . ILE A 1 93 ? 4.400 7.873 8.650 1.00 94.69 93 ILE A O 1
ATOM 760 N N . THR A 1 94 ? 4.436 7.119 6.539 1.00 91.94 94 THR A N 1
ATOM 761 C CA . THR A 1 94 ? 5.701 6.393 6.670 1.00 91.94 94 THR A CA 1
ATOM 762 C C . THR A 1 94 ? 6.834 7.188 6.024 1.00 91.94 94 THR A C 1
ATOM 764 O O . THR A 1 94 ? 6.622 7.951 5.083 1.00 91.94 94 THR A O 1
ATOM 767 N N . GLY A 1 95 ? 8.064 6.999 6.510 1.00 93.94 95 GLY A N 1
ATOM 768 C CA . GLY A 1 95 ? 9.244 7.631 5.907 1.00 93.94 95 GLY A CA 1
ATOM 769 C C . GLY A 1 95 ? 9.529 7.147 4.480 1.00 93.94 95 GLY A C 1
ATOM 770 O O . GLY A 1 95 ? 10.088 7.895 3.684 1.00 93.94 95 GLY A O 1
ATOM 771 N N . THR A 1 96 ? 9.095 5.933 4.129 1.00 91.31 96 THR A N 1
ATOM 772 C CA . THR A 1 96 ? 9.260 5.372 2.779 1.00 91.31 96 THR A CA 1
ATOM 773 C C . THR A 1 96 ? 8.511 6.174 1.720 1.00 91.31 96 THR A C 1
ATOM 775 O O . THR A 1 96 ? 9.047 6.378 0.637 1.00 91.31 96 THR A O 1
ATOM 778 N N . GLY A 1 97 ? 7.334 6.723 2.047 1.00 91.75 97 GLY A N 1
ATOM 779 C CA . GLY A 1 97 ? 6.580 7.596 1.140 1.00 91.75 97 GLY A CA 1
ATOM 780 C C . GLY A 1 97 ? 7.287 8.918 0.816 1.00 91.75 97 GLY A C 1
ATOM 781 O O . GLY A 1 97 ? 6.877 9.633 -0.087 1.00 91.75 97 GLY A O 1
ATOM 782 N N . LEU A 1 98 ? 8.369 9.257 1.525 1.00 96.62 98 LEU A N 1
ATOM 783 C CA . LEU A 1 98 ? 9.193 10.441 1.260 1.00 96.62 98 LEU A CA 1
ATOM 784 C C . LEU A 1 98 ? 10.472 10.124 0.476 1.00 96.62 98 LEU A C 1
ATOM 786 O O . LEU A 1 98 ? 11.244 11.041 0.198 1.00 96.62 98 LEU A O 1
ATOM 790 N N . SER A 1 99 ? 10.734 8.853 0.160 1.00 95.56 99 SER A N 1
ATOM 791 C CA . SER A 1 99 ? 12.016 8.423 -0.407 1.00 95.56 99 SER A CA 1
ATOM 792 C C . SER A 1 99 ? 12.168 8.727 -1.898 1.00 95.56 99 SER A C 1
ATOM 794 O O . SER A 1 99 ? 13.293 8.903 -2.354 1.00 95.56 99 SER A O 1
ATOM 796 N N . GLU A 1 100 ? 11.071 8.816 -2.654 1.00 96.44 100 GLU A N 1
ATOM 797 C CA . GLU A 1 100 ? 11.111 9.005 -4.109 1.00 96.44 100 GLU A CA 1
ATOM 798 C C . GLU A 1 100 ? 9.873 9.762 -4.621 1.00 96.44 100 GLU A C 1
ATOM 800 O O . GLU A 1 100 ? 8.802 9.709 -4.014 1.00 96.44 100 GLU A O 1
ATOM 805 N N . GLU A 1 101 ? 10.007 10.467 -5.746 1.00 97.06 101 GLU A N 1
ATOM 806 C CA . GLU A 1 101 ? 8.868 11.042 -6.478 1.00 97.06 101 GLU A CA 1
ATOM 807 C C . GLU A 1 101 ? 8.132 9.951 -7.272 1.00 97.06 101 GLU A C 1
ATOM 809 O O . GLU A 1 101 ? 8.798 9.026 -7.724 1.00 97.06 101 GLU A O 1
ATOM 814 N N . PRO A 1 102 ? 6.809 10.041 -7.517 1.00 97.25 102 PRO A N 1
ATOM 815 C CA . PRO A 1 102 ? 5.904 11.132 -7.128 1.00 97.25 102 PRO A CA 1
ATOM 816 C C . PRO A 1 102 ? 5.392 11.075 -5.677 1.00 97.25 102 PRO A C 1
ATOM 818 O O . PRO A 1 102 ? 4.848 12.068 -5.184 1.00 97.25 102 PRO A O 1
ATOM 821 N N . SER A 1 103 ? 5.580 9.952 -4.972 1.00 97.62 103 SER A N 1
ATOM 822 C CA . SER A 1 103 ? 5.026 9.748 -3.623 1.00 97.62 103 SER A CA 1
ATOM 823 C C . SER A 1 103 ? 5.509 10.779 -2.602 1.00 97.62 103 SER A C 1
ATOM 825 O O . SER A 1 103 ? 4.727 11.233 -1.760 1.00 97.62 103 SER A O 1
ATOM 827 N N . ARG A 1 104 ? 6.753 11.257 -2.724 1.00 97.88 104 ARG A N 1
ATOM 828 C CA . ARG A 1 104 ? 7.283 12.337 -1.884 1.00 97.88 104 ARG A CA 1
ATOM 829 C C . ARG A 1 104 ? 6.445 13.608 -1.993 1.00 97.88 104 ARG A C 1
ATOM 831 O O . ARG A 1 104 ? 6.010 14.135 -0.964 1.00 97.88 104 ARG A O 1
ATOM 838 N N . SER A 1 105 ? 6.188 14.091 -3.208 1.00 98.25 105 SER A N 1
ATOM 839 C CA . SER A 1 105 ? 5.342 15.269 -3.428 1.00 98.25 105 SER A CA 1
ATOM 840 C C . SER A 1 105 ? 3.919 15.059 -2.908 1.00 98.25 105 SER A C 1
ATOM 842 O O . SER A 1 105 ? 3.397 15.927 -2.203 1.00 98.25 105 SER A O 1
ATOM 844 N N . ALA A 1 106 ? 3.326 13.888 -3.160 1.00 97.81 106 ALA A N 1
ATOM 845 C CA . ALA A 1 106 ? 1.990 13.549 -2.671 1.00 97.81 106 ALA A CA 1
ATOM 846 C C . ALA A 1 106 ? 1.921 13.560 -1.132 1.00 97.81 106 ALA A C 1
ATOM 848 O O . ALA A 1 106 ? 1.045 14.194 -0.537 1.00 97.81 106 ALA A O 1
ATOM 849 N N . THR A 1 107 ? 2.899 12.943 -0.468 1.00 97.06 107 THR A N 1
ATOM 850 C CA . THR A 1 107 ? 2.995 12.889 0.996 1.00 97.06 107 THR A CA 1
ATOM 851 C C . THR A 1 107 ? 3.124 14.291 1.601 1.00 97.06 107 THR A C 1
ATOM 853 O O . THR A 1 107 ? 2.428 14.630 2.564 1.00 97.06 107 THR A O 1
ATOM 856 N N . LEU A 1 108 ? 3.964 15.153 1.018 1.00 96.94 108 LEU A N 1
ATOM 857 C CA . LEU A 1 108 ? 4.119 16.541 1.468 1.00 96.94 108 LEU A CA 1
ATOM 858 C C . LEU A 1 108 ? 2.851 17.375 1.232 1.00 96.94 108 LEU A C 1
ATOM 860 O O . LEU A 1 108 ? 2.475 18.184 2.088 1.00 96.94 108 LEU A O 1
ATOM 864 N N . ALA A 1 109 ? 2.160 17.170 0.109 1.00 96.75 109 ALA A N 1
ATOM 865 C CA . ALA A 1 109 ? 0.886 17.823 -0.174 1.00 96.75 109 ALA A CA 1
ATOM 866 C C . ALA A 1 109 ? -0.199 17.409 0.834 1.00 96.75 109 ALA A C 1
ATOM 868 O O . ALA A 1 109 ? -0.908 18.275 1.361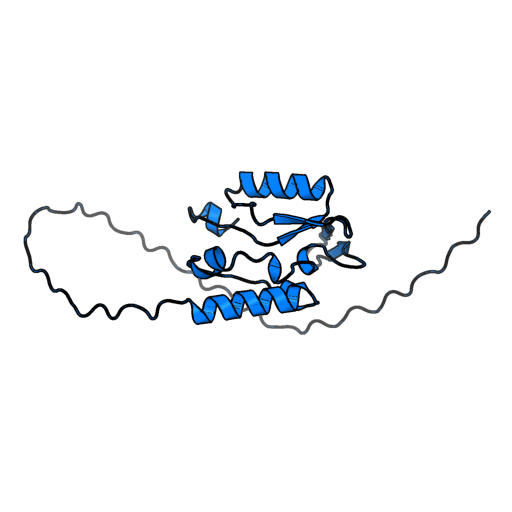 1.00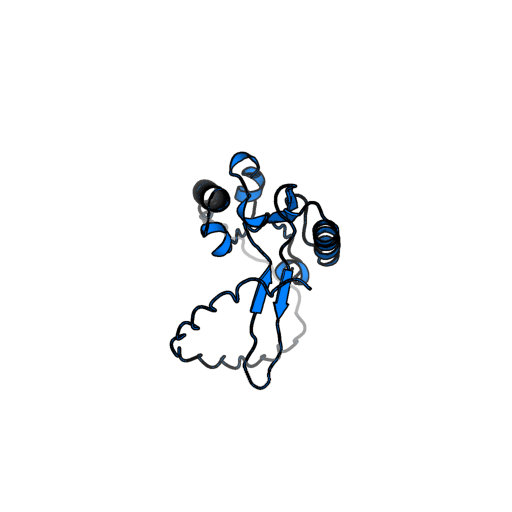 96.75 109 ALA A O 1
ATOM 869 N N . ALA A 1 110 ? -0.279 16.118 1.170 1.00 95.62 110 ALA A N 1
ATOM 870 C CA . ALA A 1 110 ? -1.198 15.594 2.177 1.00 95.62 110 ALA A CA 1
ATOM 871 C C . ALA A 1 110 ? -0.953 16.223 3.560 1.00 95.62 110 ALA A C 1
ATOM 873 O O . ALA A 1 110 ? -1.885 16.728 4.195 1.00 95.62 110 ALA A O 1
ATOM 874 N N . LEU A 1 111 ? 0.312 16.282 3.999 1.00 94.56 111 LEU A N 1
ATOM 875 C CA . LEU A 1 111 ? 0.699 16.950 5.246 1.00 94.56 111 LEU A CA 1
ATOM 876 C C . LEU A 1 111 ? 0.317 18.437 5.242 1.00 94.56 111 LEU A C 1
ATOM 878 O O . LEU A 1 111 ? -0.283 18.931 6.198 1.00 94.56 111 LEU A O 1
ATOM 882 N N . LYS A 1 112 ? 0.598 19.156 4.150 1.00 94.25 112 LYS A N 1
ATOM 883 C CA . LYS A 1 112 ? 0.264 20.583 4.021 1.00 94.25 112 LYS A CA 1
ATOM 884 C C . LYS A 1 112 ? -1.245 20.828 4.088 1.00 94.25 112 LYS A C 1
ATOM 886 O O . LYS A 1 112 ? -1.685 21.783 4.732 1.00 94.25 112 LYS A O 1
ATOM 891 N N . ALA A 1 113 ? -2.044 19.979 3.442 1.00 91.88 113 ALA A N 1
ATOM 892 C CA . ALA A 1 113 ? -3.501 20.053 3.502 1.00 91.88 113 ALA A CA 1
ATOM 893 C C . ALA A 1 113 ? -4.023 19.828 4.928 1.00 91.88 113 ALA A C 1
ATOM 895 O O . ALA A 1 113 ? -4.964 20.504 5.355 1.00 91.88 113 ALA A O 1
ATOM 896 N N . ARG A 1 114 ? -3.373 18.937 5.685 1.00 84.69 114 ARG A N 1
ATOM 897 C CA . ARG A 1 114 ? -3.704 18.663 7.081 1.00 84.69 114 ARG A CA 1
ATOM 898 C C . ARG A 1 114 ? -3.422 19.851 7.998 1.00 84.69 114 ARG A C 1
ATOM 900 O O . ARG A 1 114 ? -4.285 20.213 8.793 1.00 84.69 114 ARG A O 1
ATOM 907 N N . THR A 1 115 ? -2.259 20.489 7.868 1.00 80.31 115 THR A N 1
ATOM 908 C CA . THR A 1 115 ? -1.887 21.652 8.695 1.00 80.31 115 THR A CA 1
ATOM 909 C C . THR A 1 115 ? -2.843 22.828 8.501 1.00 80.31 115 THR A C 1
ATOM 911 O O . THR A 1 115 ? -3.156 23.529 9.457 1.00 80.31 115 THR A O 1
ATOM 914 N N . LYS A 1 116 ? -3.353 23.028 7.280 1.00 69.62 116 LYS A N 1
ATOM 915 C CA . LYS A 1 116 ? -4.304 24.108 6.971 1.00 69.62 116 LYS A CA 1
ATOM 916 C C . LYS A 1 116 ? -5.736 23.838 7.450 1.00 69.62 116 LYS A C 1
ATOM 918 O O . LYS A 1 116 ? -6.498 24.785 7.596 1.00 69.62 116 LYS A O 1
ATOM 923 N N . GLY A 1 117 ? -6.105 22.570 7.650 1.00 56.66 117 GLY A N 1
ATOM 924 C CA . GLY A 1 117 ? -7.463 22.147 8.014 1.00 56.66 117 GLY A CA 1
ATOM 925 C C . GLY A 1 117 ? -7.647 21.721 9.471 1.00 56.66 117 GLY A C 1
ATOM 926 O O . GLY A 1 117 ? -8.770 21.419 9.862 1.00 56.66 117 GLY A O 1
ATOM 927 N N . ALA A 1 118 ? -6.581 21.667 10.277 1.00 52.47 118 ALA A N 1
ATOM 928 C CA . ALA A 1 118 ? -6.696 21.325 11.690 1.00 52.47 118 ALA A CA 1
ATOM 929 C C . ALA A 1 118 ? -7.517 22.408 12.422 1.00 52.47 118 ALA A C 1
ATOM 931 O O . ALA A 1 118 ? -7.102 23.572 12.429 1.00 52.47 118 ALA A O 1
ATOM 932 N N . PRO A 1 119 ? -8.657 22.068 13.055 1.00 46.56 119 PRO A N 1
ATOM 933 C CA . PRO A 1 119 ? -9.366 23.020 13.891 1.00 46.56 119 PRO A CA 1
ATOM 934 C C . PRO A 1 119 ? -8.421 23.437 15.014 1.00 46.56 119 PRO A C 1
ATOM 936 O O . PRO A 1 119 ? -7.928 22.588 15.761 1.00 46.56 119 PRO A O 1
ATOM 939 N N . ARG A 1 120 ? -8.168 24.743 15.152 1.00 42.44 120 ARG A N 1
ATOM 940 C CA . ARG A 1 120 ? -7.669 25.276 16.420 1.00 42.44 120 ARG A CA 1
ATOM 941 C C . ARG A 1 120 ? -8.662 24.821 17.480 1.00 42.44 120 ARG A C 1
ATOM 943 O O . ARG A 1 120 ? -9.844 25.137 17.377 1.00 42.44 120 ARG A O 1
ATOM 950 N N . SER A 1 121 ? -8.183 24.013 18.420 1.00 41.28 121 SER A N 1
ATOM 951 C CA . SER A 1 121 ? -8.936 23.525 19.569 1.00 41.28 121 SER A CA 1
ATOM 952 C C . SER A 1 121 ? -9.849 24.626 20.093 1.00 41.28 121 SER A C 1
ATOM 954 O O . SER A 1 121 ? -9.372 25.697 20.471 1.00 41.28 121 SER A O 1
ATOM 956 N N . SER A 1 122 ? -11.150 24.360 20.074 1.00 37.97 122 SER A N 1
ATOM 957 C CA . SER A 1 122 ? -12.167 25.195 20.689 1.00 37.97 122 SER A CA 1
ATOM 958 C C . SER A 1 122 ? -11.741 25.538 22.112 1.00 37.97 122 SER A C 1
ATOM 960 O O . SER A 1 122 ? -11.636 24.652 22.962 1.00 37.97 122 SER A O 1
ATOM 962 N N . THR A 1 123 ? -11.518 26.822 22.370 1.00 38.25 123 THR A N 1
ATOM 963 C CA . THR A 1 123 ? -11.591 27.394 23.708 1.00 38.25 123 THR A CA 1
ATOM 964 C C . THR A 1 123 ? -12.989 27.086 24.234 1.00 38.25 123 THR A C 1
ATOM 966 O O . THR A 1 123 ? -13.948 27.783 23.911 1.00 38.25 123 THR A O 1
ATOM 969 N N . SER A 1 124 ? -13.147 26.005 24.997 1.00 35.00 124 SER A N 1
ATOM 970 C CA . SER A 1 124 ? -14.350 25.814 25.797 1.00 35.00 124 SER A CA 1
ATOM 971 C C . SER A 1 124 ? -14.240 26.754 26.992 1.00 35.00 124 SER A C 1
ATOM 973 O O . SER A 1 124 ? -13.791 26.375 28.075 1.00 35.00 124 SER A O 1
ATOM 975 N N . THR A 1 125 ? -14.607 28.013 26.762 1.00 34.84 125 THR A N 1
ATOM 976 C CA . THR A 1 125 ? -15.064 28.923 27.807 1.00 34.84 125 THR A CA 1
ATOM 977 C C . THR A 1 125 ? -16.137 28.187 28.604 1.00 34.84 125 THR A C 1
ATOM 979 O O . THR A 1 125 ? -17.080 27.638 28.034 1.00 34.84 125 THR A O 1
ATOM 982 N N . GLY A 1 126 ? -15.921 28.082 29.913 1.00 41.81 126 GLY A N 1
ATOM 983 C CA . GLY A 1 126 ? -16.684 27.203 30.786 1.00 41.81 126 GLY A CA 1
ATOM 984 C C . GLY A 1 126 ? -18.189 27.461 30.756 1.00 41.81 126 GLY A C 1
ATOM 985 O O . GLY A 1 126 ? -18.642 28.579 30.979 1.00 41.81 126 GLY A O 1
ATOM 986 N N . ALA A 1 127 ? -18.956 26.385 30.593 1.00 36.88 127 ALA A N 1
ATOM 987 C CA . ALA A 1 127 ? -20.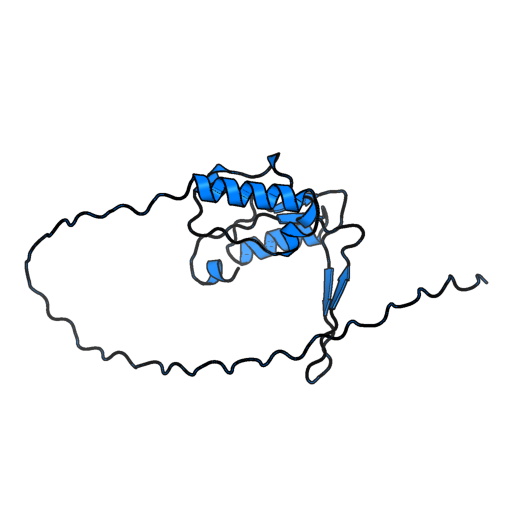340 26.316 31.032 1.00 36.88 127 ALA A CA 1
ATOM 988 C C . ALA A 1 127 ? -20.384 25.432 32.282 1.00 36.88 127 ALA A C 1
ATOM 990 O O . ALA A 1 127 ? -20.257 24.209 32.241 1.00 36.88 127 ALA A O 1
ATOM 991 N N . ARG A 1 128 ? -20.478 26.110 33.422 1.00 34.94 128 ARG A N 1
ATOM 992 C CA . ARG A 1 128 ? -20.679 25.556 34.755 1.00 34.94 128 ARG A CA 1
ATOM 993 C C . ARG A 1 128 ? -22.161 25.173 34.857 1.00 34.94 128 ARG A C 1
ATOM 995 O O . ARG A 1 128 ? -22.996 26.067 34.877 1.00 34.94 128 ARG A O 1
ATOM 1002 N N . CYS A 1 129 ? -22.493 23.886 34.941 1.00 28.31 129 CYS A N 1
ATOM 1003 C CA . CYS A 1 129 ? -23.831 23.442 35.345 1.00 28.31 129 CYS A CA 1
ATOM 1004 C C . CYS A 1 129 ? -23.735 22.679 36.668 1.00 28.31 129 CYS A C 1
ATOM 1006 O O . CYS A 1 129 ? -23.124 21.618 36.771 1.00 28.31 129 CYS A O 1
ATOM 1008 N N . SER A 1 130 ? -24.315 23.288 37.696 1.00 35.62 130 SER A N 1
ATOM 1009 C CA . SER A 1 130 ? -24.423 22.807 39.066 1.00 35.62 130 SER A CA 1
ATOM 1010 C C . SER A 1 130 ? -25.559 21.790 39.239 1.00 35.62 130 SER A C 1
ATOM 1012 O O . SER A 1 130 ? -26.702 22.101 38.930 1.00 35.62 130 SER A O 1
ATOM 1014 N N . GLY A 1 131 ? -25.228 20.637 39.830 1.00 29.77 131 GLY A N 1
ATOM 1015 C CA . GLY A 1 131 ? -25.971 19.957 40.904 1.00 29.77 131 GLY A CA 1
ATOM 1016 C C . GLY A 1 131 ? -27.367 19.367 40.644 1.00 29.77 131 GLY A C 1
ATOM 1017 O O . GLY A 1 131 ? -28.349 20.096 40.593 1.00 29.77 131 GLY A O 1
ATOM 1018 N N . ARG A 1 132 ? -27.484 18.034 40.762 1.00 31.16 132 ARG A N 1
ATOM 1019 C CA . ARG A 1 132 ? -28.227 17.384 41.868 1.00 31.16 132 ARG A CA 1
ATOM 1020 C C . ARG A 1 132 ? -27.946 15.881 41.953 1.00 31.16 132 ARG A C 1
ATOM 1022 O O . ARG A 1 132 ? -27.746 15.194 40.961 1.00 31.16 132 ARG A O 1
ATOM 1029 N N . THR A 1 133 ? -27.896 15.428 43.196 1.00 33.12 133 THR A N 1
ATOM 1030 C CA . THR A 1 133 ? -27.572 14.101 43.724 1.00 33.12 133 THR A CA 1
ATOM 1031 C C . THR A 1 133 ? -28.755 13.133 43.680 1.00 33.12 133 THR A C 1
ATOM 1033 O O . THR A 1 133 ? -29.854 13.536 44.042 1.00 33.12 133 THR A O 1
ATOM 1036 N N . HIS A 1 134 ? -28.512 11.855 43.360 1.00 30.94 134 HIS A N 1
ATOM 1037 C CA . HIS A 1 134 ? -28.786 10.691 44.231 1.00 30.94 134 HIS A CA 1
ATOM 1038 C C . HIS A 1 134 ? -28.538 9.361 43.492 1.00 30.94 134 HIS A C 1
ATOM 1040 O O . HIS A 1 134 ? -29.053 9.145 42.404 1.00 30.94 134 HIS A O 1
ATOM 1046 N N . GLY A 1 135 ? -27.779 8.453 44.119 1.00 29.53 135 GLY A N 1
ATOM 1047 C CA . GLY A 1 135 ? -27.610 7.062 43.676 1.00 29.53 135 GLY A CA 1
ATOM 1048 C C . GLY A 1 135 ? -26.220 6.505 44.002 1.00 29.53 135 GLY A C 1
ATOM 1049 O O . GLY A 1 135 ? -25.258 6.798 43.304 1.00 29.53 135 GLY A O 1
ATOM 1050 N N . ARG A 1 136 ? -26.104 5.737 45.095 1.00 35.19 136 ARG A N 1
ATOM 1051 C CA . ARG A 1 136 ? -24.864 5.090 45.586 1.00 35.19 136 ARG A CA 1
ATOM 1052 C C . ARG A 1 136 ? -24.218 4.212 44.495 1.00 35.19 136 ARG A C 1
ATOM 1054 O O . ARG A 1 136 ? -24.939 3.394 43.930 1.00 35.19 136 ARG A O 1
ATOM 1061 N N . PRO A 1 137 ? -22.888 4.246 44.274 1.00 37.94 137 PRO A N 1
ATOM 1062 C CA . PRO A 1 137 ? -22.225 3.218 43.483 1.00 37.94 137 PRO A CA 1
ATOM 1063 C C . PRO A 1 137 ? -21.654 2.104 44.371 1.00 37.94 137 PRO A C 1
ATOM 1065 O O . PRO A 1 137 ? -21.080 2.345 45.438 1.00 37.94 137 PRO A O 1
ATOM 1068 N N . ALA A 1 138 ? -21.817 0.868 43.897 1.00 36.97 138 ALA A N 1
ATOM 1069 C CA . ALA A 1 138 ? -21.177 -0.322 44.431 1.00 36.97 138 ALA A CA 1
ATOM 1070 C C . ALA A 1 138 ? -19.648 -0.201 44.332 1.00 36.97 138 ALA A C 1
ATOM 1072 O O . ALA A 1 138 ? -19.082 0.289 43.356 1.00 36.97 138 ALA A O 1
ATOM 1073 N N . ARG A 1 139 ? -18.984 -0.634 45.398 1.00 32.91 139 ARG A N 1
ATOM 1074 C CA . ARG A 1 139 ? -17.554 -0.477 45.635 1.00 32.91 139 ARG A CA 1
ATOM 1075 C C . ARG A 1 139 ? -16.803 -1.624 44.952 1.00 32.91 139 ARG A C 1
ATOM 1077 O O . ARG A 1 139 ? -16.558 -2.649 45.573 1.00 32.91 139 ARG A O 1
ATOM 1084 N N . THR A 1 140 ? -16.444 -1.457 43.682 1.00 37.47 140 THR A N 1
ATOM 1085 C CA . THR A 1 140 ? -15.478 -2.323 42.983 1.00 37.47 140 THR A CA 1
ATOM 1086 C C . THR A 1 140 ? -14.107 -1.662 42.974 1.00 37.47 140 THR A C 1
ATOM 1088 O O . THR A 1 140 ? -13.882 -0.638 42.336 1.00 37.47 140 THR A O 1
ATOM 1091 N N . THR A 1 141 ? -13.189 -2.250 43.731 1.00 36.78 141 THR A N 1
ATOM 1092 C CA . THR A 1 141 ? -11.778 -1.878 43.830 1.00 36.78 141 THR A CA 1
ATOM 1093 C C . THR A 1 141 ? -11.084 -2.065 42.472 1.00 36.78 141 THR A C 1
ATOM 1095 O O . THR A 1 141 ? -11.107 -3.180 41.946 1.00 36.78 141 THR A O 1
ATOM 1098 N N . PRO A 1 142 ? -10.424 -1.047 41.891 1.00 34.44 142 PRO A N 1
ATOM 1099 C CA . PRO A 1 142 ? -9.625 -1.248 40.691 1.00 34.44 142 PRO A CA 1
ATOM 1100 C C . PRO A 1 142 ? -8.292 -1.897 41.082 1.00 34.44 142 PRO A C 1
ATOM 1102 O O . PRO A 1 142 ? -7.492 -1.324 41.826 1.00 34.44 142 PRO A O 1
ATOM 1105 N N . ARG A 1 143 ? -8.044 -3.117 40.589 1.00 32.78 143 ARG A N 1
ATOM 1106 C CA . ARG A 1 143 ? -6.719 -3.745 40.659 1.00 32.78 143 ARG A CA 1
ATOM 1107 C C . ARG A 1 143 ? -5.738 -2.897 39.850 1.00 32.78 143 ARG A C 1
ATOM 1109 O O . ARG A 1 143 ? -5.897 -2.701 38.650 1.00 32.78 143 ARG A O 1
ATOM 1116 N N . ARG A 1 144 ? -4.723 -2.388 40.540 1.00 31.73 144 ARG A N 1
ATOM 1117 C CA . ARG A 1 144 ? -3.601 -1.623 39.994 1.00 31.73 144 ARG A CA 1
ATOM 1118 C C . ARG A 1 144 ? -2.781 -2.552 39.086 1.00 31.73 144 ARG A C 1
ATOM 1120 O O . ARG A 1 144 ? -2.074 -3.421 39.587 1.00 31.73 144 ARG A O 1
ATOM 1127 N N . CYS A 1 145 ? -2.885 -2.401 37.766 1.00 31.59 145 CYS A N 1
ATOM 1128 C CA . CYS A 1 145 ? -1.934 -3.016 36.838 1.00 31.59 145 CYS A CA 1
ATOM 1129 C C . CYS A 1 145 ? -0.573 -2.342 37.039 1.00 31.59 145 CYS A C 1
ATOM 1131 O O . CYS A 1 145 ? -0.427 -1.138 36.834 1.00 31.59 145 CYS A O 1
ATOM 1133 N N . ALA A 1 146 ? 0.408 -3.115 37.496 1.00 35.03 146 ALA A N 1
ATOM 1134 C CA . ALA A 1 146 ? 1.782 -2.667 37.626 1.00 35.03 146 ALA A CA 1
ATOM 1135 C C . ALA A 1 146 ? 2.363 -2.394 36.230 1.00 35.03 146 ALA A C 1
ATOM 1137 O O . ALA A 1 146 ? 2.506 -3.301 35.414 1.00 35.03 146 ALA A O 1
ATOM 1138 N N . THR A 1 147 ? 2.702 -1.138 35.961 1.00 36.50 147 THR A N 1
ATOM 1139 C CA . THR A 1 147 ? 3.524 -0.733 34.821 1.00 36.50 147 THR A CA 1
ATOM 1140 C C . THR A 1 147 ? 4.962 -1.168 35.090 1.00 36.50 147 THR A C 1
ATOM 1142 O O . THR A 1 147 ? 5.636 -0.584 35.939 1.00 36.50 147 THR A O 1
ATOM 1145 N N . ARG A 1 148 ? 5.438 -2.203 34.392 1.00 31.28 148 ARG A N 1
ATOM 1146 C CA . ARG A 1 148 ? 6.877 -2.469 34.280 1.00 31.28 148 ARG A CA 1
ATOM 1147 C C . ARG A 1 148 ? 7.475 -1.508 33.239 1.00 31.28 148 ARG A C 1
ATOM 1149 O O . ARG A 1 148 ? 6.880 -1.373 32.171 1.00 31.28 148 ARG A O 1
ATOM 1156 N N . PRO A 1 149 ? 8.608 -0.843 33.519 1.00 31.12 149 PRO A N 1
ATOM 1157 C CA . PRO A 1 149 ? 9.297 -0.041 32.519 1.00 31.12 149 PRO A CA 1
ATOM 1158 C C . PRO A 1 149 ? 9.936 -0.937 31.451 1.00 31.12 149 PRO A C 1
ATOM 1160 O O . PRO A 1 149 ? 10.454 -2.013 31.752 1.00 31.12 149 PRO A O 1
ATOM 1163 N N . TRP A 1 150 ? 9.889 -0.469 30.207 1.00 28.70 150 TRP A N 1
ATOM 1164 C CA . TRP A 1 150 ? 10.601 -1.037 29.063 1.00 28.70 150 TRP A CA 1
ATOM 1165 C C . TRP A 1 150 ? 12.111 -0.770 29.221 1.00 28.70 150 TRP A C 1
ATOM 1167 O O . TRP A 1 150 ? 12.468 0.361 29.562 1.00 28.70 150 TRP A O 1
ATOM 1177 N N . PRO A 1 151 ? 13.008 -1.749 29.004 1.00 31.86 151 PRO A N 1
ATOM 1178 C CA . PRO A 1 151 ? 14.440 -1.482 29.018 1.00 31.86 151 PRO A CA 1
ATOM 1179 C C . PRO A 1 151 ? 14.833 -0.639 27.797 1.00 31.86 151 PRO A C 1
ATOM 1181 O O . PRO A 1 151 ? 14.430 -0.913 26.668 1.00 31.86 151 PRO A O 1
ATOM 1184 N N . SER A 1 152 ? 15.615 0.410 28.042 1.00 35.62 152 SER A N 1
ATOM 1185 C CA . SER A 1 152 ? 16.197 1.286 27.026 1.00 35.62 152 SER A CA 1
ATOM 1186 C C . SER A 1 152 ? 17.189 0.515 26.151 1.00 35.62 152 SER A C 1
ATOM 1188 O O . SER A 1 152 ? 18.186 0.007 26.662 1.00 35.62 152 SER A O 1
ATOM 1190 N N . ALA A 1 153 ? 16.934 0.455 24.844 1.00 35.75 153 ALA A N 1
ATOM 1191 C CA . ALA A 1 153 ? 17.871 -0.091 23.868 1.00 35.75 153 ALA A CA 1
ATOM 1192 C C . ALA A 1 153 ? 19.022 0.900 23.633 1.00 35.75 153 ALA A C 1
ATOM 1194 O O . ALA A 1 153 ? 18.818 2.013 23.145 1.00 35.75 153 ALA A O 1
ATOM 1195 N N . THR A 1 154 ? 20.235 0.498 24.000 1.00 33.06 154 THR A N 1
ATOM 1196 C CA . THR A 1 154 ? 21.477 1.216 23.707 1.00 33.06 154 THR A CA 1
ATOM 1197 C C . THR A 1 154 ? 21.797 1.060 22.220 1.00 33.06 154 THR A C 1
ATOM 1199 O O . THR A 1 154 ? 21.885 -0.057 21.711 1.00 33.06 154 THR A O 1
ATOM 1202 N N . SER A 1 155 ? 21.962 2.173 21.506 1.00 31.27 155 SER A N 1
ATOM 1203 C CA . SER A 1 155 ? 22.278 2.181 20.077 1.00 31.27 155 SER A CA 1
ATOM 1204 C C . SER A 1 155 ? 23.706 1.690 19.833 1.00 31.27 155 SER A C 1
ATOM 1206 O O . SER A 1 155 ? 24.661 2.386 20.177 1.00 31.27 155 SER A O 1
ATOM 1208 N N . THR A 1 156 ? 23.857 0.530 19.197 1.00 32.56 156 THR A N 1
ATOM 1209 C CA . THR A 1 156 ? 25.123 0.125 18.570 1.00 32.56 156 THR A CA 1
ATOM 1210 C C . THR A 1 156 ? 25.011 0.407 17.076 1.00 32.56 156 THR A C 1
ATOM 1212 O O . THR A 1 156 ? 24.015 0.047 16.451 1.00 32.56 156 THR A O 1
ATOM 1215 N N . SER A 1 157 ? 25.981 1.136 16.520 1.00 34.50 157 SER A N 1
ATOM 1216 C CA . SER A 1 157 ? 25.941 1.623 15.143 1.00 34.50 157 SER A CA 1
ATOM 1217 C C . SER A 1 157 ? 25.873 0.481 14.126 1.00 34.50 157 SER A C 1
ATOM 1219 O O . SER A 1 157 ? 26.677 -0.450 14.147 1.00 34.50 157 SER A O 1
ATOM 1221 N N . ALA A 1 158 ? 24.912 0.578 13.204 1.00 37.12 158 ALA A N 1
ATOM 1222 C CA . ALA A 1 158 ? 24.835 -0.283 12.036 1.00 37.12 158 ALA A CA 1
ATOM 1223 C C . ALA A 1 158 ? 26.059 -0.033 11.145 1.00 37.12 158 ALA A C 1
ATOM 1225 O O . ALA A 1 158 ? 26.265 1.069 10.633 1.00 37.12 158 ALA A O 1
ATOM 1226 N N . ARG A 1 159 ? 26.893 -1.058 10.980 1.00 35.59 159 ARG A N 1
ATOM 1227 C CA . ARG A 1 159 ? 27.975 -1.080 9.998 1.00 35.59 159 ARG A CA 1
ATOM 1228 C C . ARG A 1 159 ? 27.373 -1.575 8.677 1.00 35.59 159 ARG A C 1
ATOM 1230 O O . ARG A 1 159 ? 26.693 -2.596 8.667 1.00 35.59 159 ARG A O 1
ATOM 1237 N N . SER A 1 160 ? 27.571 -0.829 7.592 1.00 33.84 160 SER A N 1
ATOM 1238 C CA . SER A 1 160 ? 27.029 -1.156 6.266 1.00 33.84 160 SER A CA 1
ATOM 1239 C C . SER A 1 160 ? 27.503 -2.536 5.782 1.00 33.84 160 SER A C 1
ATOM 1241 O O . SER A 1 160 ? 28.695 -2.827 5.920 1.00 33.84 160 SER A O 1
ATOM 1243 N N . PRO A 1 161 ? 26.631 -3.373 5.190 1.00 43.09 161 PRO A N 1
ATOM 1244 C CA . PRO A 1 161 ? 27.059 -4.618 4.560 1.00 43.09 161 PRO A CA 1
ATOM 1245 C C . PRO A 1 161 ? 27.840 -4.340 3.257 1.00 43.09 161 PRO A C 1
ATOM 1247 O O . PRO A 1 16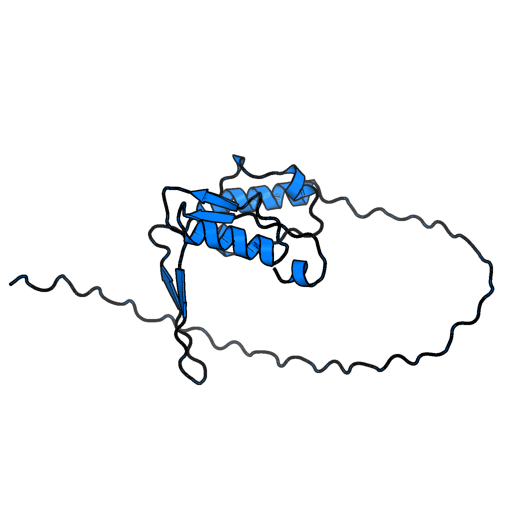1 ? 27.609 -3.312 2.610 1.00 43.09 161 PRO A O 1
ATOM 1250 N N . PRO A 1 162 ? 28.777 -5.223 2.861 1.00 38.78 162 PRO A N 1
ATOM 1251 C CA . PRO A 1 162 ? 29.562 -5.049 1.644 1.00 38.78 162 PRO A CA 1
ATOM 1252 C C . PRO A 1 162 ? 28.696 -5.233 0.391 1.00 38.78 162 PRO A C 1
ATOM 1254 O O . PRO A 1 162 ? 27.781 -6.056 0.358 1.00 38.78 162 PRO A O 1
ATOM 1257 N N . ALA A 1 163 ? 29.008 -4.466 -0.655 1.00 39.72 163 ALA A N 1
ATOM 1258 C CA . ALA A 1 163 ? 28.372 -4.574 -1.961 1.00 39.72 163 ALA A CA 1
ATOM 1259 C C . ALA A 1 163 ? 28.629 -5.964 -2.570 1.00 39.72 163 ALA A C 1
ATOM 1261 O O . ALA A 1 163 ? 29.779 -6.356 -2.769 1.00 39.72 163 ALA A O 1
ATOM 1262 N N . TYR A 1 164 ? 27.563 -6.702 -2.877 1.00 42.91 164 TYR A N 1
ATOM 1263 C CA . TYR A 1 164 ? 27.663 -7.965 -3.604 1.00 42.91 164 TYR A CA 1
ATOM 1264 C C . TYR A 1 164 ? 27.997 -7.684 -5.074 1.00 42.91 164 TYR A C 1
ATOM 1266 O O . TYR A 1 164 ? 27.233 -7.029 -5.785 1.00 42.91 164 TYR A O 1
ATOM 1274 N N . ALA A 1 165 ? 29.152 -8.172 -5.525 1.00 41.47 165 ALA A N 1
ATOM 1275 C CA . ALA A 1 165 ? 29.524 -8.182 -6.932 1.00 41.47 165 ALA A CA 1
ATOM 1276 C C . ALA A 1 165 ? 28.676 -9.222 -7.683 1.00 41.47 165 ALA A C 1
ATOM 1278 O O . ALA A 1 165 ? 28.549 -10.367 -7.251 1.00 41.47 165 ALA A O 1
ATOM 1279 N N . ASN A 1 166 ? 28.089 -8.805 -8.802 1.00 47.06 166 ASN A N 1
ATOM 1280 C CA . ASN A 1 166 ? 27.232 -9.623 -9.655 1.00 47.06 166 ASN A CA 1
ATOM 1281 C C . ASN A 1 166 ? 28.088 -10.665 -10.411 1.00 47.06 166 ASN A C 1
ATOM 1283 O O . ASN A 1 166 ? 28.979 -10.254 -11.162 1.00 47.06 166 ASN A O 1
ATOM 1287 N N . PRO A 1 167 ? 27.884 -11.986 -10.242 1.00 45.91 167 PRO A N 1
ATOM 1288 C CA . PRO A 1 167 ? 28.615 -12.970 -11.027 1.00 45.91 167 PRO A CA 1
ATOM 1289 C C . PRO A 1 167 ? 28.081 -12.937 -12.464 1.00 45.91 167 PRO A C 1
ATOM 1291 O O . PRO A 1 167 ? 26.890 -13.126 -12.707 1.00 45.91 167 PRO A O 1
ATOM 1294 N N . GLY A 1 168 ? 28.964 -12.642 -13.421 1.00 52.78 168 GLY A N 1
ATOM 1295 C CA . GLY A 1 168 ? 28.636 -12.621 -14.848 1.00 52.78 168 GLY A CA 1
ATOM 1296 C C . GLY A 1 168 ? 28.047 -13.951 -15.351 1.00 52.78 168 GLY A C 1
ATOM 1297 O O . GLY A 1 168 ? 28.141 -14.978 -14.675 1.00 52.78 168 GLY A O 1
ATOM 1298 N N . PRO A 1 169 ? 27.425 -13.954 -16.542 1.00 51.41 169 PRO A N 1
ATOM 1299 C CA . PRO A 1 169 ? 26.642 -15.089 -17.010 1.00 51.41 169 PRO A CA 1
ATOM 1300 C C . PRO A 1 169 ? 27.527 -16.318 -17.259 1.00 51.41 169 PRO A C 1
ATOM 1302 O O . PRO A 1 169 ? 28.566 -16.233 -17.915 1.00 51.41 169 PRO A O 1
ATOM 1305 N N . ALA A 1 170 ? 27.084 -17.469 -16.750 1.00 60.47 170 ALA A N 1
ATOM 1306 C CA . ALA A 1 170 ? 27.732 -18.760 -16.958 1.00 60.47 170 ALA A CA 1
ATOM 1307 C C . ALA A 1 170 ? 27.743 -19.156 -18.454 1.00 60.47 170 ALA A C 1
ATOM 1309 O O . ALA A 1 170 ? 26.790 -18.844 -19.179 1.00 60.47 170 ALA A O 1
ATOM 1310 N N . PRO A 1 171 ? 28.789 -19.853 -18.938 1.00 50.97 171 PRO A N 1
ATOM 1311 C CA . PRO A 1 171 ? 28.907 -20.216 -20.345 1.00 50.97 171 PRO A CA 1
ATOM 1312 C C . PRO A 1 171 ? 27.854 -21.258 -20.741 1.00 50.97 171 PRO A C 1
ATOM 1314 O O . PRO A 1 171 ? 27.627 -22.244 -20.037 1.00 50.97 171 PRO A O 1
ATOM 1317 N N . ARG A 1 172 ? 27.214 -21.026 -21.892 1.00 51.78 172 ARG A N 1
ATOM 1318 C CA . ARG A 1 172 ? 26.236 -21.937 -22.500 1.00 51.78 172 ARG A CA 1
ATOM 1319 C C . ARG A 1 172 ? 26.950 -23.185 -23.033 1.00 51.78 172 ARG A C 1
ATOM 1321 O O . ARG A 1 172 ? 27.990 -23.058 -23.676 1.00 51.78 172 ARG A O 1
ATOM 1328 N N . ARG A 1 173 ? 26.385 -24.359 -22.746 1.00 55.62 173 ARG A N 1
ATOM 1329 C CA . ARG A 1 173 ? 26.684 -25.613 -23.452 1.00 55.62 173 ARG A CA 1
ATOM 1330 C C . ARG A 1 173 ? 25.910 -25.678 -24.759 1.00 55.62 173 ARG A C 1
ATOM 1332 O O . ARG A 1 173 ? 24.789 -25.120 -24.784 1.00 55.62 173 ARG A O 1
#

Sequence (173 aa):
MAAARLGRSTAVITRTGNDPFGTYLHQALEEFGVDDRFVTPVDAYPTPVTFCEIFPPDDFPLYFYRQPKAPDLEIRTEELDFFALRAARIFWITGTGLSEEPSRSATLAALKARTKGAPRSSTSTGARCSGRTHGRPARTTPRRCATRPWPSATSTSARSPPAYANPGPAPRR

pLDDT: mean 75.47, std 26.7, range [28.31, 98.25]

InterPro domains:
  IPR011611 Carbohydrate kinase PfkB [PF00294] (2-114)
  IPR023314 5-Dehydro-2-deoxygluconokinase-like superfamily [G3DSA:2.20.150.10] (47-64)
  IPR029056 Ribokinase-like [G3DSA:3.40.1190.20] (2-117)
  IPR029056 Ribokinase-like [SSF53613] (2-116)
  IPR050306 PfkB Carbohydrate Kinase [PTHR43085] (2-120)

Foldseek 3Di:
DVVLVVVDAAEDAFEAAPDVVLVVVCVVCVVSNYHDPNYYHDPPFHGKDWDWDDDPPDDTDIDIPAPPHHRRLADAQVSDPLVVLLVDPDDDDDVVLCPDPPSVVNVVSSVVSNVVRDPPPDPCPDDDDDDDDDDDDDDDDDDDDDDDDDDDDDDDDDDDDDDDDDDDDDDDD

Radius of gyration: 24.35 Å; chains: 1; bounding box: 58×54×69 Å

Secondary structure (DSSP, 8-state):
-HHHHTT--EE--EEEESSHHHHHHHHHHHHTTEE-TTEEEESSSPPPEEEE--BTTTB--EEEE--S--GGGG--STT--HHHHHH-S-----GGGGSSTTHHHHHHHHHHHHHHHPPP---------------PPP--PPP----PPPPP---PPPPPPPPPPPPPPPPP-

Organism: Streptomyces avermitilis (NCBI:txid33903)